Protein AF-A0A0X8V8P1-F1 (afdb_monomer_lite)

pLDDT: mean 87.94, std 6.65, range [60.81, 93.56]

Foldseek 3Di:
DAPEAADPVRQCVLALPPDFLEKHWYADPVDVQWIKMKGAHPDPVDGIDIDDTDHPVNCVVPNPVVVCVVPPRNDHYPPHD

Radius of gyration: 12.18 Å; chains: 1; bounding box: 28×24×32 Å

InterPro domains:
  IPR000980 SH2 domain [PF00017] (3-77)
  IPR000980 SH2 domain [PS50001] (1-81)
  IPR001217 Transcription factor STAT [PTHR11801] (2-72)
  IPR036860 SH2 domain superfamily [G3DSA:3.30.505.10] (2-81)
  IPR036860 SH2 domain superfamily [SSF55550] (2-81)

Secondary structure (DSSP, 8-state):
-EEES--HHHHH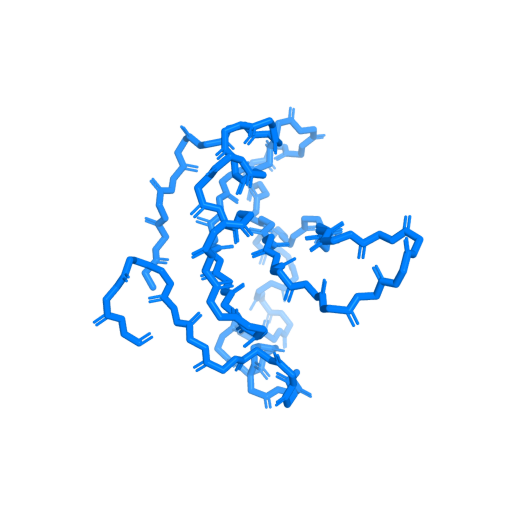HHHTTSPTTEEEEEE-SSSTT-EEEEEE---TT-SEEEPPPB-HHHHHHS-HHHHHHT-TT--EETTT-

Organism: NCBI:txid302411

Structure (mmCIF, N/CA/C/O backbone):
data_AF-A0A0X8V8P1-F1
#
_entry.id   AF-A0A0X8V8P1-F1
#
loop_
_atom_site.group_PDB
_atom_site.id
_atom_site.type_symbol
_atom_site.label_atom_id
_atom_site.label_alt_id
_atom_site.label_comp_id
_atom_site.label_asym_id
_atom_site.label_entity_id
_atom_site.label_seq_id
_atom_site.pdbx_PDB_ins_code
_atom_site.Cartn_x
_atom_site.Cartn_y
_atom_site.Cartn_z
_atom_site.occupancy
_atom_site.B_iso_or_equiv
_atom_site.auth_seq_id
_atom_site.auth_comp_id
_atom_site.auth_asym_id
_atom_site.auth_atom_id
_atom_site.pdbx_PDB_model_num
ATOM 1 N N . ALA A 1 1 ? -5.806 -5.673 -6.332 1.00 62.56 1 ALA A N 1
ATOM 2 C CA . ALA A 1 1 ? -6.530 -4.776 -7.255 1.00 62.56 1 ALA A CA 1
ATOM 3 C C . ALA A 1 1 ? -5.920 -3.384 -7.130 1.00 62.56 1 ALA A C 1
ATOM 5 O O . ALA A 1 1 ? -5.592 -2.996 -6.016 1.00 62.56 1 ALA A O 1
ATOM 6 N N . ILE A 1 2 ? -5.677 -2.679 -8.237 1.00 79.81 2 ILE A N 1
ATOM 7 C CA . ILE A 1 2 ? -5.147 -1.306 -8.203 1.00 79.81 2 ILE A CA 1
ATOM 8 C C . ILE A 1 2 ? -6.341 -0.357 -8.274 1.00 79.81 2 ILE A C 1
ATOM 10 O O . ILE A 1 2 ? -7.087 -0.420 -9.246 1.00 79.81 2 ILE A O 1
ATOM 14 N N . LEU A 1 3 ? -6.525 0.500 -7.263 1.00 83.38 3 LEU A N 1
ATOM 15 C CA . LEU A 1 3 ? -7.595 1.507 -7.272 1.00 83.38 3 LEU A CA 1
ATOM 16 C C . LEU A 1 3 ? -7.309 2.619 -8.294 1.00 83.38 3 LEU A C 1
ATOM 18 O O . LEU A 1 3 ? -8.224 3.245 -8.814 1.00 83.38 3 LEU A O 1
ATOM 22 N N . GLY A 1 4 ? -6.028 2.848 -8.600 1.00 81.88 4 GLY A N 1
ATOM 23 C CA . GLY A 1 4 ? -5.586 3.752 -9.657 1.00 81.88 4 GLY A CA 1
ATOM 24 C C . GLY A 1 4 ? -5.349 5.172 -9.154 1.00 81.88 4 GLY A C 1
ATOM 25 O O . GLY A 1 4 ? -4.453 5.394 -8.336 1.00 81.88 4 GLY A O 1
ATOM 26 N N . PHE A 1 5 ? -6.104 6.136 -9.684 1.00 81.88 5 PHE A N 1
ATOM 27 C CA . PHE A 1 5 ? -5.923 7.574 -9.449 1.00 81.88 5 PHE A CA 1
ATOM 28 C C . PHE A 1 5 ? -6.538 8.012 -8.119 1.00 81.88 5 PHE A C 1
ATOM 30 O O . PHE A 1 5 ? -7.594 8.634 -8.067 1.00 81.88 5 PHE A O 1
ATOM 37 N N . VAL A 1 6 ? -5.855 7.659 -7.036 1.00 89.69 6 VAL A N 1
ATOM 38 C CA . VAL A 1 6 ? -6.209 8.053 -5.673 1.00 89.69 6 VAL A CA 1
ATOM 39 C C . VAL A 1 6 ? -5.040 8.835 -5.099 1.00 89.69 6 VAL A C 1
ATOM 41 O O . VAL A 1 6 ? -3.909 8.338 -5.068 1.00 89.69 6 VAL A O 1
ATOM 44 N N . ASN A 1 7 ? -5.299 10.054 -4.636 1.00 89.44 7 ASN A N 1
ATOM 45 C CA . ASN A 1 7 ? -4.274 10.855 -3.973 1.00 89.44 7 ASN A CA 1
ATOM 46 C C . ASN A 1 7 ? -4.085 10.414 -2.506 1.00 89.44 7 ASN A C 1
ATOM 48 O O . ASN A 1 7 ? -4.834 9.592 -1.974 1.00 89.44 7 ASN A O 1
ATOM 52 N N . LYS A 1 8 ? -3.063 10.950 -1.827 1.00 88.81 8 LYS A N 1
ATOM 53 C CA . LYS A 1 8 ? -2.769 10.594 -0.423 1.00 88.81 8 LYS A CA 1
ATOM 54 C C . LYS A 1 8 ? -3.949 10.812 0.528 1.00 88.81 8 LYS A C 1
ATOM 56 O O . LYS A 1 8 ? -4.174 9.964 1.386 1.00 88.81 8 LYS A O 1
ATOM 61 N N . GLN A 1 9 ? -4.668 11.925 0.384 1.00 90.44 9 GLN A N 1
ATOM 62 C CA . GLN A 1 9 ? -5.775 12.275 1.274 1.00 90.44 9 GLN A CA 1
ATOM 63 C C . GLN A 1 9 ? -6.975 11.353 1.047 1.00 90.44 9 GLN A C 1
ATOM 65 O O . GLN A 1 9 ? -7.513 10.790 1.988 1.00 90.44 9 GLN A O 1
ATOM 70 N N . GLN A 1 10 ? -7.327 11.092 -0.209 1.00 91.69 10 GLN A N 1
ATOM 71 C CA . GLN A 1 10 ? -8.390 10.148 -0.544 1.00 91.69 10 GLN A CA 1
ATOM 72 C C . GLN A 1 10 ? -8.067 8.737 -0.040 1.00 91.69 10 GLN A C 1
ATOM 74 O O . GLN A 1 10 ? -8.930 8.070 0.516 1.00 91.69 10 GLN A O 1
ATOM 79 N N . ALA A 1 11 ? -6.818 8.281 -0.185 1.00 91.62 11 ALA A N 1
ATOM 80 C CA . ALA A 1 11 ? -6.403 6.980 0.335 1.00 91.62 11 ALA A CA 1
ATOM 81 C C . ALA A 1 11 ? -6.535 6.904 1.864 1.00 91.62 11 ALA A C 1
ATOM 83 O O . ALA A 1 11 ? -6.927 5.865 2.389 1.00 91.62 11 ALA A O 1
ATOM 84 N N . HIS A 1 12 ? -6.231 7.999 2.564 1.00 90.44 12 HIS A N 1
ATOM 85 C CA . HIS A 1 12 ? -6.448 8.113 4.001 1.00 90.44 12 HIS A CA 1
ATOM 86 C C . HIS A 1 12 ? -7.928 7.964 4.359 1.00 90.44 12 HIS A C 1
ATOM 88 O O . HIS A 1 12 ? -8.279 7.109 5.169 1.00 90.44 12 HIS A O 1
ATOM 94 N N . ASP A 1 13 ? -8.794 8.738 3.712 1.00 91.69 13 ASP A N 1
ATOM 95 C CA . ASP A 1 13 ? -10.221 8.777 4.036 1.00 91.69 13 ASP A CA 1
ATOM 96 C C . ASP A 1 13 ? -10.927 7.446 3.714 1.00 91.69 13 ASP A C 1
ATOM 98 O O . ASP A 1 13 ? -11.855 7.044 4.414 1.00 91.69 13 ASP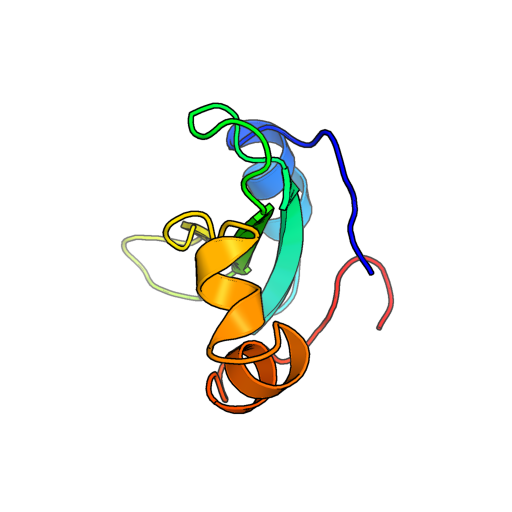 A O 1
ATOM 102 N N . LEU A 1 14 ? -10.446 6.709 2.705 1.00 91.62 14 LEU A N 1
ATOM 103 C CA . LEU A 1 14 ? -10.943 5.370 2.364 1.00 91.62 14 LEU A CA 1
ATOM 104 C C . LEU A 1 14 ? -10.523 4.286 3.370 1.00 91.62 14 LEU A C 1
ATOM 106 O O . LEU A 1 14 ? -11.240 3.297 3.534 1.00 91.62 14 LEU A O 1
ATOM 110 N N . LEU A 1 15 ? -9.362 4.445 4.013 1.00 91.31 15 LEU A N 1
ATOM 111 C CA . LEU A 1 15 ? -8.763 3.430 4.885 1.00 91.31 15 LEU A CA 1
ATOM 112 C C . LEU A 1 15 ? -8.964 3.699 6.381 1.00 91.31 15 LEU A C 1
ATOM 114 O O . LEU A 1 15 ? -8.875 2.757 7.162 1.00 91.31 15 LEU A O 1
ATOM 118 N N . ILE A 1 16 ? -9.252 4.936 6.801 1.00 89.81 16 ILE A N 1
ATOM 119 C CA . ILE A 1 16 ? -9.337 5.302 8.227 1.00 89.81 16 ILE A CA 1
ATOM 120 C C . ILE A 1 16 ? -10.369 4.476 9.008 1.00 89.81 16 ILE A C 1
ATOM 122 O O . ILE A 1 16 ? -10.109 4.099 10.146 1.00 89.81 16 ILE A O 1
ATOM 126 N N . ASN A 1 17 ? -11.496 4.140 8.376 1.00 89.38 17 ASN A N 1
ATOM 127 C CA . ASN A 1 17 ? -12.583 3.359 8.978 1.00 89.38 17 ASN A CA 1
ATOM 128 C C . ASN A 1 17 ? -12.514 1.863 8.626 1.00 89.38 17 ASN A C 1
ATOM 130 O O . ASN A 1 17 ? -13.513 1.151 8.745 1.00 89.38 17 ASN A O 1
ATOM 134 N N . LYS A 1 18 ? -11.374 1.386 8.116 1.00 91.25 18 LYS A N 1
ATOM 135 C CA . LYS A 1 18 ? -11.174 -0.018 7.746 1.00 91.25 18 LYS A CA 1
ATOM 136 C C . LYS A 1 18 ? -10.374 -0.766 8.817 1.00 91.25 18 LYS A C 1
ATOM 138 O O . LYS A 1 18 ? -9.658 -0.129 9.589 1.00 91.25 18 LYS A O 1
ATOM 143 N N . PRO A 1 19 ? -10.492 -2.106 8.871 1.00 90.88 19 PRO A N 1
ATOM 144 C CA . PRO A 1 19 ? -9.709 -2.922 9.792 1.00 90.88 19 PRO A CA 1
ATOM 145 C C . PRO A 1 19 ? -8.202 -2.701 9.640 1.00 90.88 19 PRO A C 1
ATOM 147 O O . PRO A 1 19 ? -7.717 -2.362 8.553 1.00 90.88 19 PRO A O 1
ATOM 150 N N . ASP A 1 20 ? -7.461 -2.945 10.718 1.00 91.56 20 ASP A N 1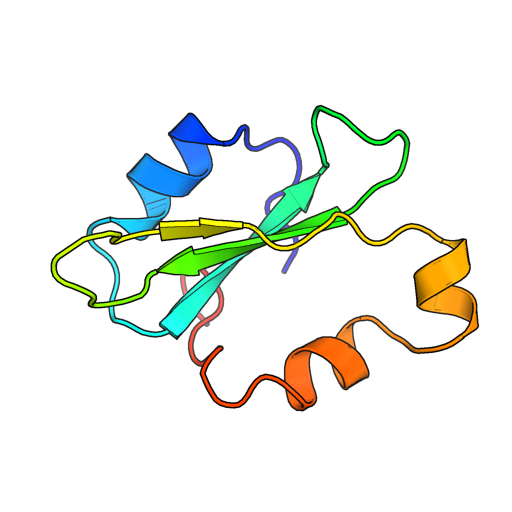
ATOM 151 C CA . ASP A 1 20 ? -6.000 -2.944 10.683 1.00 91.56 20 ASP A CA 1
ATOM 152 C C . ASP A 1 20 ? -5.461 -3.917 9.621 1.00 91.56 20 ASP A C 1
ATOM 154 O O . ASP A 1 20 ? -6.045 -4.973 9.363 1.00 91.56 20 ASP A O 1
ATOM 158 N N . GLY A 1 21 ? -4.383 -3.521 8.945 1.00 90.62 21 GLY A N 1
ATOM 159 C CA . GLY A 1 21 ? -3.817 -4.284 7.833 1.00 90.62 21 GLY A CA 1
ATOM 160 C C . GLY A 1 21 ? -4.588 -4.175 6.512 1.00 90.62 21 GLY A C 1
ATOM 161 O O . GLY A 1 21 ? -4.200 -4.814 5.530 1.00 90.62 21 GLY A O 1
ATOM 162 N N . THR A 1 22 ? -5.645 -3.354 6.436 1.00 93.50 22 THR A N 1
ATOM 163 C CA . THR A 1 22 ? -6.293 -3.034 5.153 1.00 93.50 22 THR A CA 1
ATOM 164 C C . THR A 1 22 ? -5.402 -2.123 4.316 1.00 93.50 22 THR A C 1
ATOM 166 O O . THR A 1 22 ? -4.910 -1.099 4.797 1.00 93.50 22 THR A O 1
ATOM 169 N N . PHE A 1 23 ? -5.231 -2.454 3.040 1.00 93.50 23 PHE A N 1
ATOM 170 C CA . PHE A 1 23 ? -4.391 -1.713 2.114 1.00 93.50 23 PHE A CA 1
ATOM 171 C C . PHE A 1 23 ? -5.018 -1.540 0.734 1.00 93.50 23 PHE A C 1
ATOM 173 O O . PHE A 1 23 ? -5.912 -2.272 0.312 1.00 93.50 23 PHE A O 1
ATOM 180 N N . LEU A 1 24 ? -4.508 -0.551 0.005 1.00 93.56 24 LEU A N 1
ATOM 181 C CA . LEU A 1 24 ? -4.836 -0.306 -1.392 1.00 93.56 24 LEU A CA 1
ATOM 182 C C . LEU A 1 24 ? -3.587 0.063 -2.182 1.00 93.56 24 LEU A C 1
ATOM 184 O O . LEU A 1 24 ? -2.617 0.610 -1.650 1.00 93.56 24 LEU A O 1
ATOM 188 N N . LEU A 1 25 ? -3.634 -0.212 -3.482 1.00 93.25 25 LEU A N 1
ATOM 189 C CA . LEU A 1 25 ? -2.615 0.228 -4.425 1.00 93.25 25 LEU A CA 1
ATOM 190 C C . LEU A 1 25 ? -3.126 1.423 -5.222 1.00 93.25 25 LEU A C 1
ATOM 192 O O . LEU A 1 25 ? -4.239 1.392 -5.751 1.00 93.25 25 LEU A O 1
ATOM 196 N N . ARG A 1 26 ? -2.287 2.449 -5.351 1.00 93.31 26 ARG A N 1
ATOM 197 C CA . ARG A 1 26 ? -2.594 3.684 -6.083 1.00 93.31 26 ARG A CA 1
ATOM 198 C C . ARG A 1 26 ? -1.398 4.152 -6.903 1.00 93.31 26 ARG A C 1
ATOM 200 O O . ARG A 1 26 ? -0.254 3.806 -6.600 1.00 93.31 26 ARG A O 1
ATOM 207 N N . PHE A 1 27 ? -1.649 4.960 -7.924 1.00 92.75 27 PHE A N 1
ATOM 208 C CA . PHE A 1 27 ? -0.580 5.627 -8.659 1.00 92.75 27 PHE A CA 1
ATOM 209 C C . PHE A 1 27 ? 0.065 6.714 -7.802 1.00 92.75 27 PHE A C 1
ATOM 211 O O . PHE A 1 27 ? -0.576 7.363 -6.977 1.00 92.75 27 PHE A O 1
ATOM 218 N N . SER A 1 28 ? 1.373 6.871 -7.958 1.00 90.38 28 SER A N 1
ATOM 219 C CA . SER A 1 28 ? 2.137 7.866 -7.228 1.00 90.38 28 SER A CA 1
ATOM 220 C C . SER A 1 28 ? 1.981 9.244 -7.853 1.00 90.38 28 SER A C 1
ATOM 222 O O . SER A 1 28 ? 2.300 9.442 -9.020 1.00 90.38 28 SER A O 1
ATOM 224 N N . ASP A 1 29 ? 1.622 10.218 -7.019 1.00 86.38 29 ASP A N 1
ATOM 225 C CA . ASP A 1 29 ? 1.561 11.634 -7.403 1.00 86.38 29 ASP A CA 1
ATOM 226 C C . ASP A 1 29 ? 2.961 12.234 -7.650 1.00 86.38 29 ASP A C 1
ATOM 228 O O . ASP A 1 29 ? 3.106 13.250 -8.320 1.00 86.38 29 ASP A O 1
ATOM 232 N N . SER A 1 30 ? 4.011 11.614 -7.096 1.00 86.12 30 SER A N 1
ATOM 233 C CA . SER A 1 30 ? 5.382 12.143 -7.099 1.00 86.12 30 SER A CA 1
ATOM 234 C C . SER A 1 30 ? 6.355 11.356 -7.981 1.00 86.12 30 SER A C 1
ATOM 236 O O . SER A 1 30 ? 7.522 11.732 -8.092 1.00 86.12 30 SER A O 1
ATOM 238 N N . LYS A 1 31 ? 5.934 10.225 -8.555 1.00 89.56 31 LYS A N 1
ATOM 239 C CA . LYS A 1 31 ? 6.794 9.342 -9.351 1.00 89.56 31 LYS A CA 1
ATOM 240 C C . LYS A 1 31 ? 6.044 8.889 -10.602 1.00 89.56 31 LYS A C 1
ATOM 242 O O . LYS A 1 31 ? 5.093 8.120 -10.507 1.00 89.56 31 LYS A O 1
ATOM 247 N N . ILE A 1 32 ? 6.511 9.329 -11.770 1.00 88.25 32 ILE A N 1
ATOM 248 C CA . ILE A 1 32 ? 5.948 8.932 -13.068 1.00 88.25 32 ILE A CA 1
ATOM 249 C C . ILE A 1 32 ? 6.015 7.409 -13.215 1.00 88.25 32 ILE A C 1
ATOM 251 O O . ILE A 1 32 ? 7.063 6.805 -12.974 1.00 88.25 32 ILE A O 1
ATOM 255 N N . GLY A 1 33 ? 4.885 6.796 -13.578 1.00 87.62 33 GLY A N 1
ATOM 256 C CA . GLY A 1 33 ? 4.757 5.339 -13.700 1.00 87.62 33 GLY A CA 1
ATOM 257 C C . GLY A 1 33 ? 4.942 4.584 -12.379 1.00 87.62 33 GLY A C 1
ATOM 258 O O . GLY A 1 33 ? 5.175 3.378 -12.389 1.00 87.62 33 GLY A O 1
ATOM 259 N N . GLY A 1 34 ? 4.896 5.286 -11.243 1.00 92.19 34 GLY A N 1
ATOM 260 C CA . GLY A 1 34 ? 5.069 4.701 -9.923 1.00 92.19 34 GLY A CA 1
ATOM 261 C C . GLY A 1 34 ? 3.753 4.188 -9.348 1.00 92.19 34 GLY A C 1
ATOM 262 O O . GLY A 1 34 ? 2.745 4.890 -9.379 1.00 92.19 34 GLY A O 1
ATOM 263 N N . ILE A 1 35 ? 3.776 3.002 -8.748 1.00 92.81 35 ILE A N 1
ATOM 264 C CA . ILE A 1 35 ? 2.682 2.453 -7.941 1.00 92.81 35 ILE A CA 1
ATOM 265 C C . ILE A 1 35 ? 3.120 2.468 -6.480 1.00 92.81 35 ILE A C 1
ATOM 267 O O . ILE A 1 35 ? 4.210 2.013 -6.148 1.00 92.81 35 ILE A O 1
ATOM 271 N N . THR A 1 36 ? 2.283 2.989 -5.593 1.00 92.81 36 THR A N 1
ATOM 272 C CA . THR A 1 36 ? 2.508 2.980 -4.143 1.00 92.81 36 THR A CA 1
ATOM 273 C C . THR A 1 36 ? 1.401 2.205 -3.437 1.00 92.81 36 THR A C 1
ATOM 275 O O . THR A 1 36 ? 0.305 2.022 -3.971 1.00 92.81 36 THR A O 1
ATOM 278 N N . ILE A 1 37 ? 1.717 1.736 -2.235 1.00 92.56 37 ILE A N 1
ATOM 279 C CA . ILE A 1 37 ? 0.805 1.021 -1.351 1.00 92.56 37 ILE A CA 1
ATOM 280 C C . ILE A 1 37 ? 0.506 1.942 -0.175 1.00 92.56 37 ILE A C 1
ATOM 282 O O . ILE A 1 37 ? 1.433 2.423 0.483 1.00 92.56 37 ILE A O 1
ATOM 286 N N . ALA A 1 38 ? -0.777 2.181 0.073 1.00 93.00 38 ALA A N 1
ATOM 287 C CA . ALA A 1 38 ? -1.260 2.817 1.289 1.00 93.00 38 ALA A CA 1
ATOM 288 C C . ALA A 1 38 ? -1.909 1.750 2.172 1.00 93.00 38 ALA A C 1
ATOM 290 O O . ALA A 1 38 ? -2.671 0.934 1.655 1.00 93.00 38 ALA A O 1
ATOM 291 N N . TRP A 1 39 ? -1.614 1.750 3.470 1.00 92.50 39 TRP A N 1
ATOM 292 C CA . TRP A 1 39 ? -2.192 0.793 4.412 1.00 92.50 39 TRP A CA 1
ATOM 293 C C . TRP A 1 39 ? -2.570 1.454 5.738 1.00 92.50 39 TRP A C 1
ATOM 295 O O . TRP A 1 39 ? -1.905 2.397 6.185 1.00 92.50 39 TRP A O 1
ATOM 305 N N . LYS A 1 40 ? -3.660 0.967 6.340 1.00 91.56 40 LYS A N 1
ATOM 306 C CA . LYS A 1 40 ? -4.080 1.293 7.707 1.00 91.56 40 LYS A CA 1
ATOM 307 C C . LYS A 1 40 ? -3.179 0.537 8.675 1.00 91.56 40 LYS A C 1
ATOM 309 O O . LYS A 1 40 ? -2.981 -0.666 8.518 1.00 91.56 40 LYS A O 1
A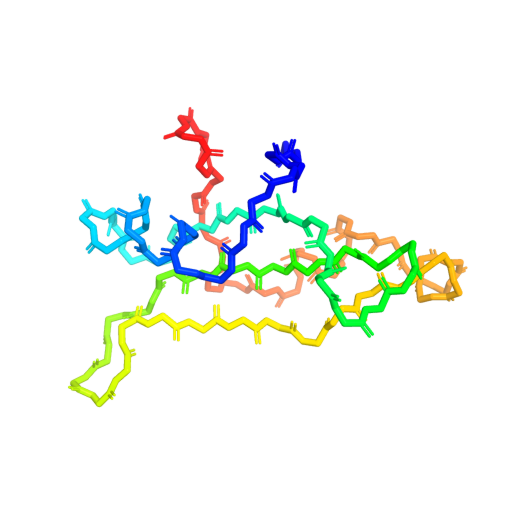TOM 314 N N . PHE A 1 41 ? -2.670 1.259 9.665 1.00 88.75 41 PHE A N 1
ATOM 315 C CA . PHE A 1 41 ? -1.999 0.684 10.822 1.00 88.75 41 PHE A CA 1
ATOM 316 C C . PHE A 1 41 ? -2.670 1.207 12.092 1.00 88.75 41 PHE A C 1
ATOM 318 O O . PHE A 1 41 ? -3.024 2.386 12.153 1.00 88.75 41 PHE A O 1
ATOM 325 N N . ASP A 1 42 ? -2.895 0.366 13.091 1.00 81.50 42 ASP A N 1
ATOM 326 C CA . ASP A 1 42 ? -3.458 0.786 14.376 1.00 81.50 42 ASP A CA 1
ATOM 327 C C . ASP A 1 42 ? -2.349 1.199 15.349 1.00 81.50 42 ASP A C 1
ATOM 329 O O . ASP A 1 42 ? -1.925 0.451 16.225 1.00 81.50 42 ASP A O 1
ATOM 333 N N . SER A 1 43 ? -1.812 2.406 15.133 1.00 80.25 43 SER A N 1
ATOM 334 C CA . SER A 1 43 ? -0.794 3.018 15.991 1.00 80.25 43 SER A CA 1
ATOM 335 C C . SER A 1 43 ? -1.285 4.363 16.535 1.00 80.25 43 SER A C 1
ATOM 337 O O . SER A 1 43 ? -1.835 5.149 15.761 1.00 80.25 43 SER A O 1
ATOM 339 N N . PRO A 1 44 ? -1.020 4.673 17.822 1.00 72.56 44 PRO A N 1
ATOM 340 C CA . PRO A 1 44 ? -1.439 5.923 18.466 1.00 72.56 44 PRO A CA 1
ATOM 341 C C . PRO A 1 44 ? -0.993 7.192 17.731 1.00 72.56 44 PRO A C 1
ATOM 343 O O . PRO A 1 44 ? -1.703 8.193 17.732 1.00 72.56 44 PRO A O 1
ATOM 346 N N . ASP A 1 45 ? 0.175 7.142 17.090 1.00 71.88 45 ASP A N 1
ATOM 347 C CA . ASP A 1 45 ? 0.812 8.311 16.482 1.00 71.88 45 ASP A CA 1
ATOM 348 C C . ASP A 1 45 ? 0.516 8.437 14.984 1.00 71.88 45 ASP A C 1
ATOM 350 O O . ASP A 1 45 ? 0.682 9.506 14.386 1.00 71.88 45 ASP A O 1
ATOM 354 N N . ARG A 1 46 ? 0.123 7.334 14.331 1.00 71.06 46 ARG A N 1
ATOM 355 C CA . ARG A 1 46 ? -0.058 7.305 12.879 1.00 71.06 46 ARG A CA 1
ATOM 356 C C . ARG A 1 46 ? -0.963 6.162 12.434 1.00 71.06 46 ARG A C 1
ATOM 358 O O . ARG A 1 46 ? -0.545 5.011 12.346 1.00 71.06 46 ARG A O 1
ATOM 365 N N . ASN A 1 47 ? -2.157 6.542 11.990 1.00 80.56 47 ASN A N 1
ATOM 366 C CA . ASN A 1 47 ? -3.158 5.601 11.498 1.00 80.56 47 ASN A CA 1
ATOM 367 C C . ASN A 1 47 ? -2.911 5.125 10.060 1.00 80.56 47 ASN A C 1
ATOM 369 O O . ASN A 1 47 ? -3.442 4.100 9.654 1.00 80.56 47 ASN A O 1
ATOM 373 N N . LEU A 1 48 ? -2.117 5.841 9.261 1.00 85.94 48 LEU A N 1
ATOM 374 C CA . LEU A 1 48 ? -1.913 5.502 7.853 1.00 85.94 48 LEU A CA 1
ATOM 375 C C . LEU A 1 48 ? -0.452 5.605 7.450 1.00 85.94 48 LEU A C 1
ATOM 377 O O . LEU A 1 48 ? 0.233 6.588 7.744 1.00 85.94 48 LEU A O 1
ATOM 381 N N . TRP A 1 49 ? -0.017 4.643 6.653 1.00 88.12 49 TRP A N 1
ATOM 382 C CA . TRP A 1 49 ? 1.294 4.660 6.042 1.00 88.12 49 TRP A CA 1
ATOM 383 C C . TRP A 1 49 ? 1.225 4.524 4.523 1.00 88.12 49 TRP A C 1
ATOM 385 O O . TRP A 1 49 ? 0.295 3.957 3.958 1.00 88.12 49 TRP A O 1
ATOM 395 N N . ASN A 1 50 ? 2.224 5.098 3.851 1.00 89.25 50 ASN A N 1
ATOM 396 C CA . ASN A 1 50 ? 2.396 5.017 2.404 1.00 89.25 50 ASN A CA 1
ATOM 397 C C . ASN A 1 50 ? 3.823 4.551 2.114 1.00 89.25 50 ASN A C 1
ATOM 399 O O . ASN A 1 50 ? 4.779 5.197 2.551 1.00 89.25 50 ASN A O 1
ATOM 403 N N . LEU A 1 51 ? 3.977 3.468 1.356 1.00 89.31 51 LEU A N 1
ATOM 404 C CA . LEU A 1 51 ? 5.292 2.996 0.933 1.00 89.31 51 LEU A CA 1
ATOM 405 C C . LEU A 1 51 ? 5.881 3.885 -0.161 1.00 89.31 51 LEU A C 1
ATOM 407 O O . LEU A 1 51 ? 5.179 4.578 -0.906 1.00 89.31 51 LEU A O 1
ATOM 411 N N . LYS A 1 52 ? 7.206 3.822 -0.303 1.00 90.31 52 LYS A N 1
ATOM 412 C CA . LYS A 1 52 ? 7.883 4.424 -1.450 1.00 90.31 52 LYS A CA 1
ATOM 413 C C . LYS A 1 52 ? 7.306 3.828 -2.747 1.00 90.31 52 LYS A C 1
ATOM 415 O O . LYS A 1 52 ? 7.143 2.613 -2.820 1.00 90.31 52 LYS A O 1
ATOM 420 N N . PRO A 1 53 ? 7.009 4.654 -3.766 1.00 92.62 53 PRO A N 1
ATOM 421 C CA . PRO A 1 53 ? 6.524 4.158 -5.044 1.00 92.62 53 PRO A CA 1
ATOM 422 C C . PRO A 1 53 ? 7.508 3.187 -5.696 1.00 92.62 53 PRO A C 1
ATOM 424 O O . PRO A 1 53 ? 8.704 3.478 -5.778 1.00 92.62 53 PRO A O 1
ATOM 427 N N . PHE A 1 54 ? 6.974 2.087 -6.207 1.00 92.56 54 PHE A N 1
ATOM 428 C CA . PHE A 1 54 ? 7.657 1.121 -7.051 1.00 92.56 54 PHE A CA 1
ATOM 429 C C . PHE A 1 54 ? 7.446 1.482 -8.517 1.00 92.56 54 PHE A C 1
ATOM 431 O O . PHE A 1 54 ? 6.355 1.874 -8.922 1.00 92.56 54 PHE A O 1
ATOM 438 N N . THR A 1 55 ? 8.492 1.346 -9.313 1.00 92.56 55 THR A N 1
ATOM 439 C CA . THR A 1 55 ? 8.495 1.606 -10.753 1.00 92.56 55 THR A CA 1
ATOM 440 C C . THR A 1 55 ? 8.650 0.306 -11.534 1.00 92.56 55 THR A C 1
ATOM 442 O O . THR A 1 55 ? 8.961 -0.741 -10.967 1.00 92.56 55 THR A O 1
ATOM 445 N N . THR A 1 56 ? 8.532 0.368 -12.860 1.00 89.62 56 THR A N 1
ATOM 446 C CA . THR A 1 56 ? 8.799 -0.776 -13.749 1.00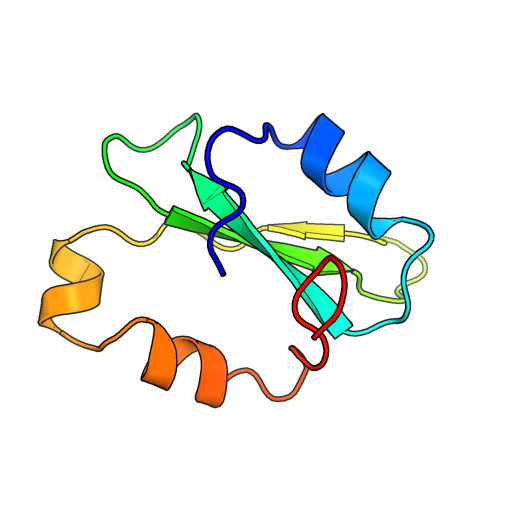 89.62 56 THR A CA 1
ATOM 447 C C . THR A 1 56 ? 10.164 -1.422 -13.489 1.00 89.62 56 THR A C 1
ATOM 449 O O . THR A 1 56 ? 10.284 -2.641 -13.548 1.00 89.62 56 THR A O 1
ATOM 452 N N . ARG A 1 57 ? 11.180 -0.627 -13.120 1.00 90.44 57 ARG A N 1
ATOM 453 C CA . ARG A 1 57 ? 12.512 -1.134 -12.757 1.00 90.44 57 ARG A CA 1
ATOM 454 C C . ARG A 1 57 ? 12.504 -1.950 -11.462 1.00 90.44 57 ARG A C 1
ATOM 456 O O . ARG A 1 57 ? 13.255 -2.909 -11.329 1.00 90.44 57 ARG A O 1
ATOM 463 N N . ASP A 1 58 ? 11.669 -1.580 -10.498 1.00 90.81 58 ASP A N 1
ATOM 464 C CA . ASP A 1 58 ? 11.537 -2.337 -9.253 1.00 90.81 58 ASP A CA 1
ATOM 465 C C . ASP A 1 58 ? 10.824 -3.670 -9.503 1.00 90.81 58 ASP A C 1
ATOM 467 O O . ASP A 1 58 ? 11.183 -4.682 -8.894 1.00 90.81 58 ASP A O 1
ATOM 471 N N . PHE A 1 59 ? 9.860 -3.665 -10.430 1.00 88.69 59 PHE A N 1
ATOM 472 C CA . PHE A 1 59 ? 9.097 -4.843 -10.836 1.00 88.69 59 PHE A CA 1
ATOM 473 C C . PHE A 1 59 ? 9.873 -5.807 -11.734 1.00 88.69 59 PHE A C 1
ATOM 475 O O . PHE A 1 59 ? 9.598 -7.001 -11.684 1.00 88.69 59 PHE A O 1
ATOM 482 N N . SER A 1 60 ? 10.870 -5.336 -12.493 1.00 90.12 60 SER A N 1
ATOM 483 C CA . SER A 1 60 ? 11.747 -6.222 -13.272 1.00 90.12 60 SER A CA 1
ATOM 484 C C . SER A 1 60 ? 12.687 -7.051 -12.396 1.00 90.12 60 SER A C 1
ATOM 486 O O . SER A 1 60 ? 13.134 -8.110 -12.815 1.00 90.12 60 SER A O 1
ATOM 488 N N . ILE A 1 61 ? 13.012 -6.561 -11.196 1.00 92.44 61 ILE A N 1
ATOM 489 C CA . ILE A 1 61 ? 13.845 -7.284 -10.224 1.00 92.44 61 ILE A CA 1
ATOM 490 C C . ILE A 1 61 ? 12.988 -8.263 -9.423 1.00 92.44 61 ILE A C 1
ATOM 492 O O . ILE A 1 61 ? 13.395 -9.394 -9.177 1.00 92.44 61 ILE A O 1
ATOM 496 N N . ARG A 1 62 ? 11.814 -7.810 -8.974 1.00 90.94 62 ARG A N 1
ATOM 497 C CA . ARG A 1 62 ? 10.901 -8.615 -8.167 1.00 90.94 62 ARG A CA 1
ATOM 498 C C . ARG A 1 62 ? 9.474 -8.134 -8.334 1.00 90.94 62 ARG A C 1
ATOM 500 O O . ARG A 1 62 ? 9.215 -6.933 -8.202 1.00 90.94 62 ARG A O 1
ATOM 507 N N . SER A 1 63 ? 8.562 -9.072 -8.569 1.00 91.19 63 SER A N 1
ATOM 508 C CA . SER A 1 63 ? 7.167 -8.754 -8.842 1.00 91.19 63 SER A CA 1
ATOM 509 C C . SER A 1 63 ? 6.504 -8.046 -7.656 1.00 91.19 63 SER A C 1
ATOM 511 O O . SER A 1 63 ? 6.912 -8.174 -6.499 1.00 91.19 63 SER A O 1
ATOM 513 N N . LEU A 1 64 ? 5.451 -7.284 -7.945 1.00 88.25 64 LEU A N 1
ATOM 514 C CA . LEU A 1 64 ? 4.634 -6.658 -6.909 1.00 88.25 64 LEU A CA 1
ATOM 515 C C . LEU A 1 64 ? 3.997 -7.701 -5.977 1.00 88.25 64 LEU A C 1
ATOM 517 O O . LEU A 1 64 ? 3.902 -7.451 -4.781 1.00 88.25 64 LEU A O 1
ATOM 521 N N . ALA A 1 65 ? 3.583 -8.853 -6.512 1.00 88.31 65 ALA A N 1
ATOM 522 C CA . ALA A 1 65 ? 2.961 -9.918 -5.731 1.00 88.31 65 ALA A CA 1
ATOM 523 C C . ALA A 1 65 ? 3.928 -10.480 -4.682 1.00 88.31 65 ALA A C 1
ATOM 525 O O . ALA A 1 65 ? 3.567 -10.561 -3.513 1.00 88.31 65 ALA A O 1
ATOM 526 N N . ASP A 1 66 ? 5.177 -10.756 -5.068 1.00 91.88 66 ASP A N 1
ATOM 527 C CA . ASP A 1 66 ? 6.181 -11.261 -4.126 1.00 91.88 66 ASP A CA 1
ATOM 528 C C . ASP A 1 66 ? 6.514 -10.225 -3.049 1.00 91.88 66 ASP A C 1
ATOM 530 O O . ASP A 1 66 ? 6.717 -10.569 -1.891 1.00 91.88 66 ASP A O 1
ATOM 534 N N . ARG A 1 67 ? 6.556 -8.939 -3.422 1.00 89.44 67 ARG A N 1
ATOM 535 C CA . ARG A 1 67 ? 6.786 -7.841 -2.471 1.00 89.44 67 ARG A CA 1
ATOM 536 C C . ARG A 1 67 ? 5.634 -7.685 -1.486 1.00 89.44 67 ARG A C 1
ATOM 538 O O . ARG A 1 67 ? 5.890 -7.376 -0.334 1.00 89.44 67 ARG A O 1
ATOM 545 N N . LEU A 1 68 ? 4.390 -7.856 -1.933 1.00 88.94 68 LEU A N 1
ATOM 546 C CA . LEU A 1 68 ? 3.223 -7.850 -1.050 1.00 88.94 68 LEU A CA 1
ATOM 547 C C . LEU A 1 68 ? 3.237 -9.064 -0.115 1.00 88.94 68 LEU A C 1
ATOM 549 O O . LEU A 1 68 ? 2.944 -8.907 1.063 1.00 88.94 68 LEU A O 1
ATOM 553 N N . GLY A 1 69 ? 3.629 -10.237 -0.621 1.00 88.62 69 GLY A N 1
ATOM 554 C CA . GLY A 1 69 ? 3.723 -11.469 0.165 1.00 88.62 69 GLY A CA 1
ATOM 555 C C . GLY A 1 69 ? 4.736 -11.408 1.312 1.00 88.62 69 GLY A C 1
ATOM 556 O O . GLY A 1 69 ? 4.523 -12.043 2.339 1.00 88.62 69 GLY A O 1
ATOM 557 N N . ASP A 1 70 ? 5.797 -10.608 1.182 1.00 89.88 70 ASP A N 1
ATOM 558 C CA . ASP A 1 70 ? 6.761 -10.383 2.270 1.00 89.88 70 ASP A CA 1
ATOM 559 C C . ASP A 1 70 ? 6.197 -9.544 3.425 1.00 89.88 70 ASP A C 1
ATOM 561 O O . ASP A 1 70 ? 6.737 -9.553 4.533 1.00 89.88 70 ASP A O 1
ATOM 565 N N . LEU A 1 71 ? 5.148 -8.760 3.170 1.00 89.25 71 LEU A N 1
ATOM 566 C CA . LEU A 1 71 ? 4.592 -7.826 4.138 1.00 89.25 71 LEU A CA 1
ATOM 567 C C . LEU A 1 71 ? 3.429 -8.491 4.866 1.00 89.25 71 LEU A C 1
ATOM 569 O O . LEU A 1 71 ? 2.267 -8.266 4.544 1.00 89.25 71 LEU A O 1
ATOM 573 N N . SER A 1 72 ? 3.749 -9.284 5.889 1.00 88.12 72 SER A N 1
ATOM 574 C CA . SER A 1 72 ? 2.772 -10.067 6.662 1.00 88.12 72 SER A CA 1
ATOM 575 C C . SER A 1 72 ? 1.678 -9.237 7.351 1.00 88.12 72 SER A C 1
ATOM 577 O O . SER A 1 72 ? 0.672 -9.786 7.783 1.00 88.12 72 SER A O 1
ATOM 579 N N . TYR A 1 73 ? 1.873 -7.924 7.474 1.00 87.56 73 TYR A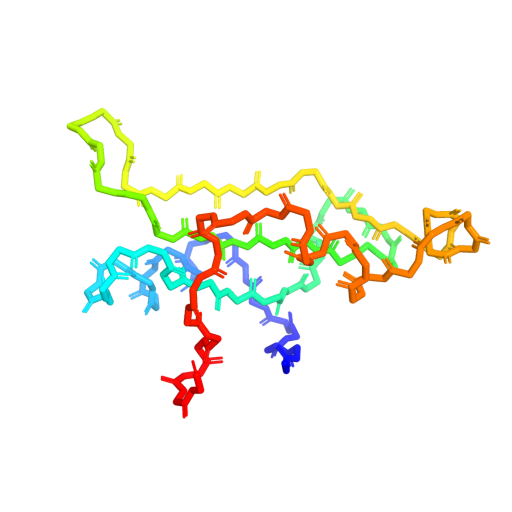 N 1
ATOM 580 C CA . TYR A 1 73 ? 0.903 -6.976 8.026 1.00 87.56 73 TYR A CA 1
ATOM 581 C C . TYR A 1 73 ? -0.092 -6.431 6.985 1.00 87.56 73 TYR A C 1
ATOM 583 O O . TYR A 1 73 ? -0.997 -5.683 7.345 1.00 87.56 73 TYR A O 1
ATOM 591 N N . LEU A 1 74 ? 0.063 -6.762 5.699 1.00 90.69 74 LEU A N 1
ATOM 592 C CA . LEU A 1 74 ? -0.906 -6.441 4.653 1.00 90.69 74 LEU A CA 1
ATOM 593 C C . LEU A 1 74 ? -1.882 -7.610 4.506 1.00 90.69 74 LEU A C 1
ATOM 595 O O . LEU A 1 74 ? -1.548 -8.637 3.922 1.00 90.69 74 LEU A O 1
ATOM 599 N N . ILE A 1 75 ? -3.083 -7.447 5.055 1.00 90.88 75 ILE A N 1
ATOM 600 C CA . ILE A 1 75 ? -4.037 -8.548 5.239 1.00 90.88 75 ILE A CA 1
ATOM 601 C C . ILE A 1 75 ? -5.206 -8.425 4.261 1.00 90.88 75 ILE A C 1
ATOM 603 O O . ILE A 1 75 ? -5.526 -9.389 3.571 1.00 90.88 75 ILE A O 1
ATOM 607 N N . TYR A 1 76 ? -5.807 -7.236 4.165 1.00 91.31 76 TYR A N 1
ATOM 608 C CA . TYR A 1 76 ? -7.036 -7.017 3.396 1.00 91.31 76 TYR A CA 1
ATOM 609 C C . TYR A 1 76 ? -6.799 -6.053 2.236 1.00 91.31 76 TYR A C 1
ATOM 611 O O . TYR A 1 76 ? -6.297 -4.946 2.423 1.00 91.31 76 TYR A O 1
ATOM 619 N N . VAL A 1 77 ? -7.194 -6.439 1.031 1.00 91.56 77 VAL A N 1
ATOM 620 C CA . VAL A 1 77 ? -7.189 -5.586 -0.156 1.00 91.56 77 VAL A CA 1
ATOM 621 C C . VAL A 1 77 ? -8.521 -4.839 -0.241 1.00 91.56 77 VAL A C 1
ATOM 623 O O . VAL A 1 77 ? -9.563 -5.409 -0.557 1.00 91.56 77 VAL A O 1
ATOM 626 N N . PHE A 1 78 ? -8.487 -3.521 -0.065 1.00 90.38 78 PHE A N 1
ATOM 627 C CA . PHE A 1 78 ? -9.659 -2.666 -0.267 1.00 90.38 78 PHE A CA 1
ATOM 628 C C . PHE A 1 78 ? -10.196 -2.759 -1.720 1.00 90.38 78 PHE A C 1
ATOM 630 O O . PHE A 1 78 ? -9.395 -2.810 -2.664 1.00 90.38 78 PHE A O 1
ATOM 637 N N . PRO A 1 79 ? -11.526 -2.678 -1.941 1.00 82.56 79 PRO A N 1
ATOM 638 C CA . PRO A 1 79 ? -12.576 -2.512 -0.926 1.00 82.56 79 PRO A CA 1
ATOM 639 C C . PRO A 1 79 ? -13.004 -3.793 -0.200 1.00 82.56 79 PRO A C 1
ATOM 641 O O . PRO A 1 79 ? -13.382 -3.686 0.966 1.00 82.56 79 PRO A O 1
ATOM 644 N N . ASP A 1 80 ? -12.905 -4.960 -0.846 1.00 68.00 80 ASP A N 1
ATOM 645 C CA . ASP A 1 80 ? -13.704 -6.145 -0.485 1.00 68.00 80 ASP A CA 1
ATOM 646 C C . ASP A 1 80 ? -12.952 -7.490 -0.644 1.00 68.00 80 ASP A C 1
ATOM 648 O O . ASP A 1 80 ? -13.562 -8.503 -0.999 1.00 68.00 80 ASP A O 1
ATOM 652 N N . ARG A 1 81 ? -11.623 -7.527 -0.465 1.00 60.81 81 ARG A N 1
ATOM 653 C CA . ARG A 1 81 ? -10.826 -8.768 -0.545 1.00 60.81 81 ARG A CA 1
ATOM 654 C C . ARG A 1 81 ? -9.858 -8.960 0.607 1.00 60.81 81 ARG A C 1
ATOM 656 O O . ARG A 1 81 ? -9.399 -7.952 1.177 1.00 60.81 81 ARG A O 1
#

Sequence (81 aa):
AILGFVNKQQAHDLLINKPDGTFLLRFSDSKIGGITIAWKFDSPDRNLWNLKPFTTRDFSIRSLADRLGDLSYLIYVFPDR